Protein AF-A0A967M6A5-F1 (afdb_monomer)

Radius of gyration: 14.56 Å; Cα contacts (8 Å, |Δi|>4): 51; chains: 1; bounding box: 30×28×42 Å

pLDDT: mean 86.58, std 9.71, range [47.72, 96.88]

Mean predicted aligned error: 5.15 Å

Secondary structure (DSSP, 8-state):
---STT--PPPPPPP-EEETTEEE---THHHHHHH-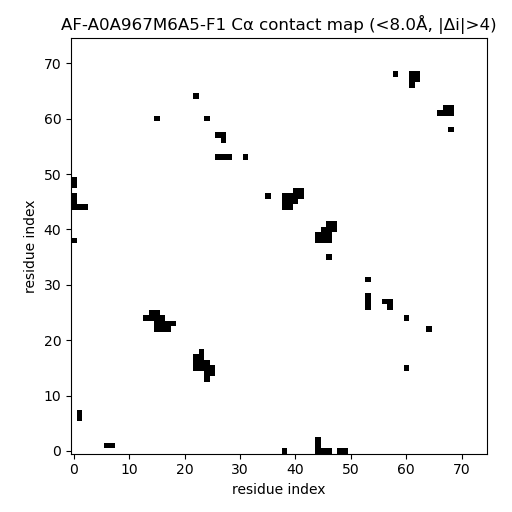TT--SSSTT-GGGGTTHHHHHHHHHHHHTT------S--

Structure (mmCIF, N/CA/C/O backbone):
data_AF-A0A967M6A5-F1
#
_entry.id   AF-A0A967M6A5-F1
#
loop_
_atom_site.group_PDB
_atom_site.id
_atom_site.type_symbol
_atom_site.label_atom_id
_atom_site.label_alt_id
_atom_site.label_comp_id
_atom_site.label_asym_id
_atom_site.label_entity_id
_atom_site.label_seq_id
_atom_site.pdbx_PDB_ins_code
_atom_site.Cartn_x
_atom_site.Cart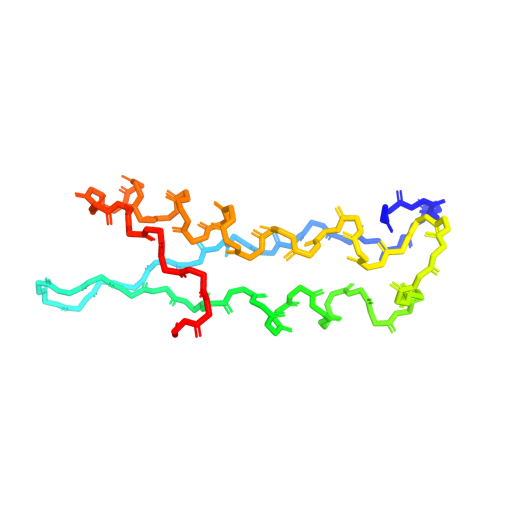n_y
_atom_site.Cartn_z
_atom_site.occupancy
_atom_site.B_iso_or_equiv
_atom_site.auth_seq_id
_atom_site.auth_comp_id
_atom_site.auth_asym_id
_atom_site.auth_atom_id
_atom_site.pdbx_PDB_model_num
ATOM 1 N N . ILE A 1 1 ? 3.692 -1.934 -15.158 1.00 83.62 1 ILE A N 1
ATOM 2 C CA . ILE A 1 1 ? 4.741 -1.858 -14.109 1.00 83.62 1 ILE A CA 1
ATOM 3 C C . ILE A 1 1 ? 5.576 -3.132 -14.017 1.00 83.62 1 ILE A C 1
ATOM 5 O O . ILE A 1 1 ? 6.781 -3.019 -13.840 1.00 83.62 1 ILE A O 1
ATOM 9 N N . ASP A 1 2 ? 4.980 -4.313 -14.196 1.00 82.31 2 ASP A N 1
ATOM 10 C CA . ASP A 1 2 ? 5.696 -5.590 -14.262 1.00 82.31 2 ASP A CA 1
ATOM 11 C C . ASP A 1 2 ? 5.735 -6.088 -15.716 1.00 82.31 2 ASP A C 1
ATOM 13 O O . ASP A 1 2 ? 4.766 -6.643 -16.219 1.00 82.31 2 ASP A O 1
ATOM 17 N N . PHE A 1 3 ? 6.797 -5.726 -16.437 1.00 85.69 3 PHE A N 1
ATOM 18 C CA . PHE A 1 3 ? 6.931 -5.926 -17.891 1.00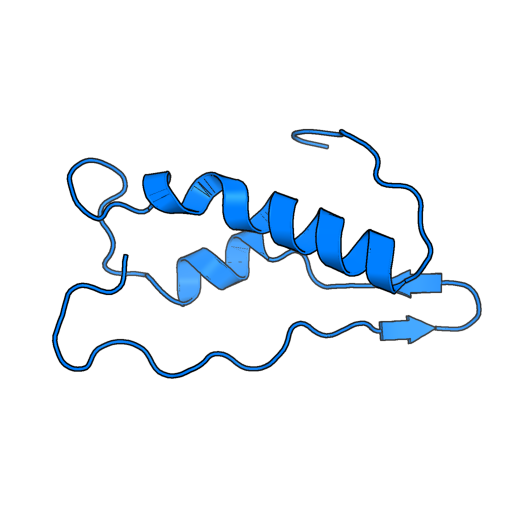 85.69 3 PHE A CA 1
ATOM 19 C C . PHE A 1 3 ? 8.200 -6.703 -18.277 1.00 85.69 3 PHE A C 1
ATOM 21 O O . PHE A 1 3 ? 8.533 -6.791 -19.455 1.00 85.69 3 PHE A O 1
ATOM 28 N N . 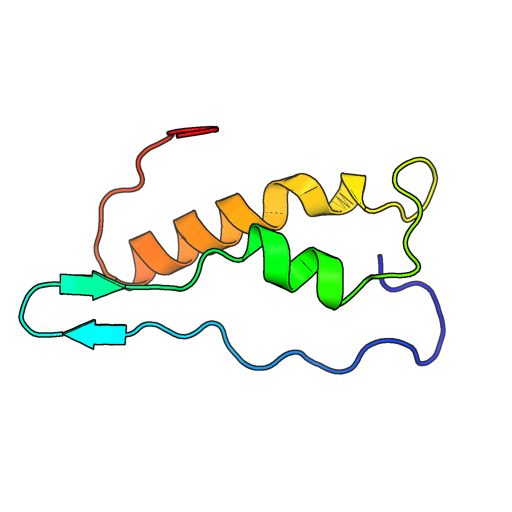LYS A 1 4 ? 8.944 -7.216 -17.290 1.00 84.75 4 LYS A N 1
ATOM 29 C CA . LYS A 1 4 ? 10.179 -7.994 -17.478 1.00 84.75 4 LYS A CA 1
ATOM 30 C C . LYS A 1 4 ? 9.921 -9.433 -17.016 1.00 84.75 4 LYS A C 1
ATOM 32 O O . LYS A 1 4 ? 9.184 -9.616 -16.057 1.00 84.75 4 LYS A O 1
ATOM 37 N N . ASP A 1 5 ? 10.569 -10.419 -17.635 1.00 84.25 5 ASP A N 1
ATOM 38 C CA . ASP A 1 5 ? 10.218 -11.844 -17.475 1.00 84.25 5 ASP A CA 1
ATOM 39 C C . ASP A 1 5 ? 10.210 -12.377 -16.026 1.00 84.25 5 ASP A C 1
ATOM 41 O O . ASP A 1 5 ? 9.342 -13.175 -15.692 1.00 84.25 5 ASP A O 1
ATOM 45 N N . TYR A 1 6 ? 11.130 -11.947 -15.148 1.00 77.75 6 TYR A N 1
ATOM 46 C CA . TYR A 1 6 ? 11.228 -12.465 -13.768 1.00 77.75 6 TYR A CA 1
ATOM 47 C C . TYR A 1 6 ? 11.734 -11.412 -12.777 1.00 77.75 6 TYR A C 1
ATOM 49 O O . TYR A 1 6 ? 12.858 -11.494 -12.281 1.00 77.75 6 TYR A O 1
ATOM 57 N N . LYS A 1 7 ? 10.930 -10.380 -12.512 1.00 77.25 7 LYS A N 1
ATOM 58 C CA . LYS A 1 7 ? 11.364 -9.253 -11.670 1.00 77.25 7 LYS A CA 1
ATOM 59 C C . LYS A 1 7 ? 10.668 -9.180 -10.314 1.00 77.25 7 LYS A C 1
ATOM 61 O O . LYS A 1 7 ? 11.306 -8.818 -9.327 1.00 77.25 7 LYS A O 1
ATOM 66 N N . SER A 1 8 ? 9.380 -9.490 -10.259 1.00 77.31 8 SER A N 1
ATOM 67 C CA . SER A 1 8 ? 8.573 -9.279 -9.062 1.00 77.31 8 SER A CA 1
ATOM 68 C C . SER A 1 8 ? 8.088 -10.602 -8.483 1.00 77.31 8 SER A C 1
ATOM 70 O O . SER A 1 8 ? 7.583 -11.469 -9.189 1.00 77.31 8 SER A O 1
ATOM 72 N N . THR A 1 9 ? 8.242 -10.758 -7.171 1.00 77.31 9 THR A N 1
ATOM 73 C CA . THR A 1 9 ? 7.563 -11.800 -6.400 1.00 77.31 9 THR A CA 1
ATOM 74 C C . THR A 1 9 ? 6.262 -11.236 -5.835 1.00 77.31 9 THR A C 1
ATOM 76 O O . THR A 1 9 ? 6.119 -10.023 -5.660 1.00 77.31 9 THR A O 1
ATOM 79 N N . ALA A 1 10 ? 5.291 -12.107 -5.551 1.00 74.75 10 ALA A N 1
ATOM 80 C CA . ALA A 1 10 ? 4.075 -11.683 -4.869 1.00 74.75 10 ALA A CA 1
ATOM 81 C C . ALA A 1 10 ? 4.436 -11.069 -3.506 1.00 74.75 10 ALA A C 1
ATOM 83 O O . ALA A 1 10 ? 5.121 -11.692 -2.692 1.00 74.75 10 ALA A O 1
ATOM 84 N N . HIS A 1 11 ? 3.993 -9.832 -3.277 1.00 73.44 11 HIS A N 1
ATOM 85 C CA . HIS A 1 11 ? 4.246 -9.118 -2.028 1.00 73.44 11 HIS A CA 1
ATOM 86 C C . HIS A 1 11 ? 3.392 -9.692 -0.890 1.00 73.44 11 HIS A C 1
ATOM 88 O O . HIS A 1 11 ? 2.262 -10.130 -1.116 1.00 73.44 11 HIS A O 1
ATOM 94 N N . LEU A 1 12 ? 3.924 -9.658 0.337 1.00 68.75 12 LEU A N 1
ATOM 95 C CA . LEU A 1 12 ? 3.190 -10.026 1.554 1.00 68.75 12 LEU A CA 1
ATOM 96 C C . LEU A 1 12 ? 1.885 -9.209 1.693 1.00 68.75 12 LEU A C 1
ATOM 98 O O . LEU A 1 12 ? 1.815 -8.071 1.217 1.00 68.75 12 LEU A O 1
ATOM 102 N N . PRO A 1 13 ? 0.844 -9.767 2.339 1.00 84.12 13 PRO A N 1
ATOM 103 C CA . PRO A 1 13 ? -0.460 -9.122 2.450 1.00 84.12 13 PRO A CA 1
ATOM 104 C C . PRO A 1 13 ? -0.383 -7.780 3.190 1.00 84.12 13 PRO A C 1
ATOM 106 O O . PRO A 1 13 ? 0.467 -7.569 4.052 1.00 84.12 13 PRO A O 1
ATOM 109 N N . TYR A 1 14 ? -1.310 -6.873 2.876 1.00 89.88 14 TYR A N 1
ATOM 110 C CA . TYR A 1 14 ? -1.488 -5.649 3.653 1.00 89.88 14 TYR A CA 1
ATOM 111 C C . TYR A 1 14 ? -2.002 -5.983 5.053 1.00 89.88 14 TYR A C 1
ATOM 113 O O . TYR A 1 14 ? -3.042 -6.626 5.198 1.00 89.88 14 TYR A O 1
ATOM 121 N N . GLU A 1 15 ? -1.285 -5.528 6.076 1.00 90.88 15 GLU A N 1
ATOM 122 C CA . GLU A 1 15 ? -1.643 -5.804 7.461 1.00 90.88 15 GLU A CA 1
ATOM 123 C C . GLU A 1 15 ? -2.622 -4.773 8.036 1.00 90.88 15 GLU A C 1
ATOM 125 O O . GLU A 1 15 ? -2.519 -3.566 7.790 1.00 90.88 15 GLU A O 1
ATOM 130 N N . ILE A 1 16 ? -3.538 -5.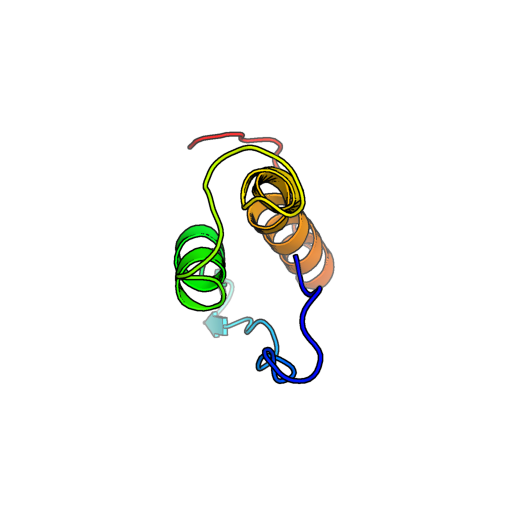266 8.870 1.00 93.19 16 ILE A N 1
ATOM 131 C CA . ILE A 1 16 ? -4.394 -4.463 9.740 1.00 93.19 16 ILE A CA 1
ATOM 132 C C . ILE A 1 16 ? -4.036 -4.807 11.187 1.00 93.19 16 ILE A C 1
ATOM 134 O O . ILE A 1 16 ? -4.060 -5.973 11.578 1.00 93.19 16 ILE A O 1
ATOM 138 N N . LEU A 1 17 ? -3.729 -3.788 11.987 1.00 94.69 17 LEU A N 1
ATOM 139 C CA . LEU A 1 17 ? -3.493 -3.910 13.422 1.00 94.69 17 LEU A CA 1
ATOM 140 C C . LEU A 1 17 ? -4.716 -3.400 14.185 1.00 94.69 17 LEU A C 1
ATOM 142 O O . LEU A 1 17 ? -5.123 -2.251 14.019 1.00 94.69 17 LEU A O 1
ATOM 146 N N . VAL A 1 18 ? -5.260 -4.229 15.071 1.00 95.69 18 VAL A N 1
ATOM 147 C CA . VAL A 1 18 ? -6.338 -3.844 15.988 1.00 95.69 18 VAL A CA 1
ATOM 148 C C . VAL A 1 18 ? -5.759 -3.690 17.389 1.00 95.69 18 VAL A C 1
ATOM 150 O O . VAL A 1 18 ? -5.129 -4.608 17.907 1.00 95.69 18 VAL A O 1
ATOM 153 N N . SER A 1 19 ? -5.970 -2.530 18.007 1.00 96.88 19 SER A N 1
ATOM 154 C CA . SER A 1 19 ? -5.553 -2.257 19.383 1.00 96.88 19 SER A CA 1
ATOM 155 C C . SER A 1 19 ? -6.685 -1.564 20.131 1.00 96.88 19 SER A C 1
ATOM 157 O O . SER A 1 19 ? -6.976 -0.386 19.907 1.00 96.88 19 SER A O 1
ATOM 159 N N . GLY A 1 20 ? -7.335 -2.308 21.028 1.00 95.56 20 GLY A N 1
ATOM 160 C CA . GLY A 1 20 ? -8.552 -1.859 21.700 1.00 95.56 20 GLY A CA 1
ATOM 161 C C . GLY A 1 20 ? -9.661 -1.578 20.686 1.00 95.56 20 GLY A C 1
ATOM 162 O O . GLY A 1 20 ? -10.011 -2.441 19.890 1.00 95.56 20 GLY A O 1
ATOM 163 N N . ASN A 1 21 ? -10.189 -0.354 20.699 1.00 94.75 21 ASN A N 1
ATOM 164 C CA . ASN A 1 21 ? -11.225 0.109 19.773 1.00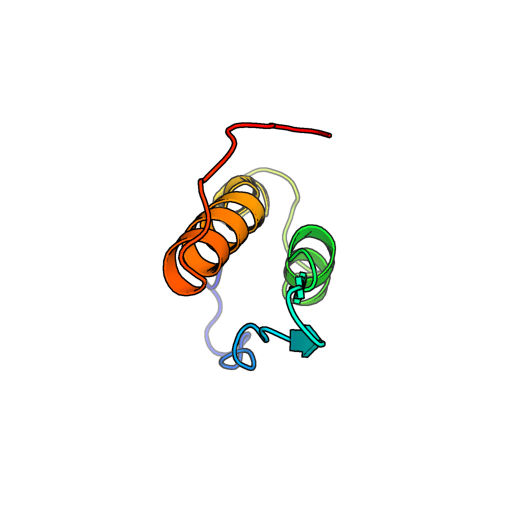 94.75 21 ASN A CA 1
ATOM 165 C C . ASN A 1 21 ? -10.664 0.852 18.545 1.00 94.75 21 ASN A C 1
ATOM 167 O O . ASN A 1 21 ? -11.401 1.582 17.883 1.00 94.75 21 ASN A O 1
ATOM 171 N N . LYS A 1 22 ? -9.362 0.724 18.268 1.00 95.06 22 LYS A N 1
ATOM 172 C CA . LYS A 1 22 ? -8.692 1.404 17.155 1.00 95.06 22 LYS A CA 1
ATOM 173 C C . LYS A 1 22 ? -8.157 0.399 16.145 1.00 95.06 22 LYS A C 1
ATOM 175 O O . LYS A 1 22 ? -7.598 -0.632 16.518 1.00 95.06 22 LYS A O 1
ATOM 180 N N . VAL A 1 23 ? -8.295 0.751 14.870 1.00 95.19 23 VAL A N 1
ATOM 181 C CA . VAL A 1 23 ? -7.787 -0.013 13.730 1.00 95.19 23 VAL A CA 1
ATOM 182 C C . VAL A 1 23 ? -6.725 0.814 13.014 1.00 95.19 23 VAL A C 1
ATOM 184 O O . VAL A 1 23 ? -6.946 1.982 12.699 1.00 95.19 23 VAL A O 1
ATOM 187 N N . TYR A 1 24 ? -5.575 0.203 12.760 1.00 93.38 24 TYR A N 1
ATOM 188 C CA . TYR A 1 24 ? -4.415 0.821 12.135 1.00 93.38 24 TYR A CA 1
ATOM 189 C C . TYR A 1 24 ? -3.995 0.024 10.905 1.00 93.38 24 TYR A C 1
ATOM 191 O O . TYR A 1 24 ? -4.095 -1.200 10.879 1.00 93.38 24 TYR A O 1
ATOM 199 N N . HIS A 1 25 ? -3.457 0.715 9.909 1.00 91.69 25 HIS A N 1
ATOM 200 C CA . HIS A 1 25 ? -2.718 0.100 8.815 1.00 91.69 25 HIS A CA 1
ATOM 201 C C . HIS A 1 25 ? -1.550 1.014 8.446 1.00 91.69 25 HIS A C 1
ATOM 203 O O . HIS A 1 25 ? -1.635 2.235 8.601 1.00 91.69 25 HIS A O 1
ATOM 209 N N . LEU A 1 26 ? -0.452 0.432 7.967 1.00 90.12 26 LEU A N 1
ATOM 210 C CA . LEU A 1 26 ? 0.671 1.223 7.483 1.00 90.12 26 LEU A CA 1
ATOM 211 C C . LEU A 1 26 ? 0.365 1.725 6.073 1.00 90.12 26 LEU A C 1
ATOM 213 O O . LEU A 1 26 ? 0.096 0.935 5.164 1.00 90.12 26 LEU A O 1
ATOM 217 N N . TYR A 1 27 ? 0.440 3.038 5.886 1.00 89.31 27 TYR A N 1
ATOM 218 C CA . TYR A 1 27 ? 0.148 3.654 4.602 1.00 89.31 27 TYR A CA 1
ATOM 219 C C . TYR A 1 27 ? 1.139 3.195 3.517 1.00 89.31 27 TYR A C 1
ATOM 221 O O . TYR A 1 27 ? 2.356 3.179 3.712 1.00 89.31 27 TYR A O 1
ATOM 229 N N . ALA A 1 28 ? 0.615 2.800 2.355 1.00 89.31 28 ALA A N 1
ATOM 230 C CA . ALA A 1 28 ? 1.379 2.071 1.341 1.00 89.31 28 ALA A CA 1
ATOM 231 C C . ALA A 1 28 ? 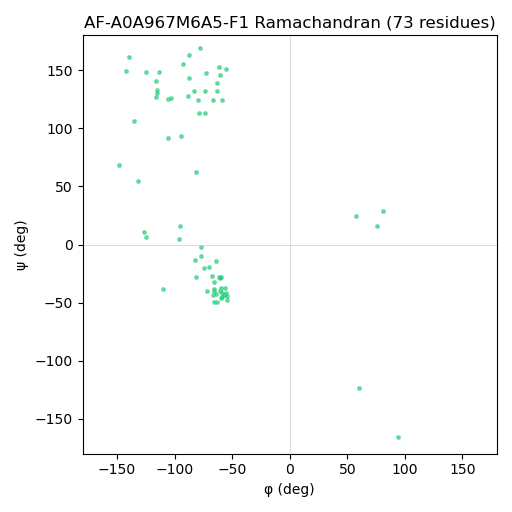2.334 2.942 0.505 1.00 89.31 28 ALA A C 1
ATOM 233 O O . ALA A 1 28 ? 3.167 2.405 -0.223 1.00 89.31 28 ALA A O 1
ATOM 234 N N . ARG A 1 29 ? 2.247 4.274 0.613 1.00 84.38 29 ARG A N 1
ATOM 235 C CA . ARG A 1 29 ? 2.942 5.223 -0.271 1.00 84.38 29 ARG A CA 1
ATOM 236 C C . ARG A 1 29 ? 4.454 5.000 -0.354 1.00 84.38 29 ARG A C 1
ATOM 238 O O . ARG A 1 29 ? 5.005 4.985 -1.449 1.00 84.38 29 ARG A O 1
ATOM 245 N N . PHE A 1 30 ? 5.113 4.763 0.778 1.00 81.31 30 PHE A N 1
ATOM 246 C CA . PHE A 1 30 ? 6.550 4.469 0.800 1.00 81.31 30 PHE A CA 1
ATOM 247 C C . PHE A 1 30 ? 6.866 3.002 0.482 1.00 81.31 30 PHE A C 1
ATOM 249 O O . PHE A 1 30 ? 7.916 2.710 -0.081 1.00 81.31 30 PHE A O 1
ATOM 256 N N . ARG A 1 31 ? 5.947 2.077 0.785 1.00 86.25 31 ARG A N 1
ATOM 257 C CA . ARG A 1 31 ? 6.134 0.636 0.544 1.00 86.25 31 ARG A CA 1
ATOM 258 C C . ARG A 1 31 ? 6.183 0.318 -0.951 1.00 86.25 31 ARG A C 1
ATOM 260 O O . ARG A 1 31 ? 7.049 -0.427 -1.389 1.00 86.25 31 ARG A O 1
ATOM 267 N N . ILE A 1 32 ? 5.286 0.916 -1.737 1.00 87.06 32 ILE A N 1
ATOM 268 C CA . ILE A 1 32 ? 5.204 0.661 -3.182 1.00 87.06 32 ILE A CA 1
ATOM 269 C C . ILE A 1 32 ? 6.463 1.156 -3.903 1.00 87.06 32 ILE A C 1
ATOM 271 O O . ILE A 1 32 ? 6.976 0.457 -4.770 1.00 87.06 32 ILE A O 1
ATOM 275 N N . ALA A 1 33 ? 7.002 2.315 -3.516 1.00 83.94 33 ALA A N 1
ATOM 276 C CA . ALA A 1 33 ? 8.235 2.839 -4.104 1.00 83.94 33 ALA A CA 1
ATOM 277 C C . ALA A 1 33 ? 9.434 1.893 -3.899 1.00 83.94 33 ALA A C 1
ATOM 279 O O . ALA A 1 33 ? 10.209 1.679 -4.827 1.00 83.94 33 ALA A O 1
ATOM 280 N N . ILE A 1 34 ? 9.547 1.273 -2.717 1.00 86.00 34 ILE A N 1
ATOM 281 C CA . ILE A 1 34 ? 10.620 0.314 -2.402 1.00 86.00 34 ILE A CA 1
ATOM 282 C C . ILE A 1 34 ? 10.513 -0.961 -3.251 1.00 86.00 34 ILE A C 1
ATOM 284 O O . ILE A 1 34 ? 11.536 -1.543 -3.601 1.00 86.00 34 ILE A O 1
ATOM 288 N N . ASN A 1 35 ? 9.299 -1.382 -3.614 1.00 85.19 35 ASN A N 1
ATOM 289 C CA . ASN A 1 35 ? 9.080 -2.585 -4.423 1.00 85.19 35 ASN A CA 1
ATOM 290 C C . ASN A 1 35 ? 9.432 -2.392 -5.908 1.00 85.19 35 ASN A C 1
ATOM 292 O O . ASN A 1 35 ? 9.654 -3.370 -6.620 1.00 85.19 35 ASN A O 1
ATOM 296 N N . PHE A 1 36 ? 9.488 -1.144 -6.382 1.00 85.94 36 PHE A N 1
ATOM 297 C CA . PHE A 1 36 ? 9.732 -0.813 -7.785 1.00 85.94 36 PHE A CA 1
ATOM 298 C C . PHE A 1 36 ? 10.816 0.269 -7.954 1.00 85.94 36 PHE A C 1
ATOM 300 O O . PHE A 1 36 ? 10.564 1.291 -8.598 1.00 85.94 36 PHE A O 1
ATOM 307 N N . PRO A 1 37 ? 12.026 0.071 -7.396 1.00 86.69 37 PRO A N 1
ATOM 308 C CA . PRO A 1 37 ? 13.038 1.124 -7.303 1.00 86.69 37 PRO A CA 1
ATOM 309 C C . PRO A 1 37 ? 13.655 1.501 -8.659 1.00 86.69 37 PRO A C 1
ATOM 311 O O . PRO A 1 37 ? 14.239 2.568 -8.799 1.00 86.69 37 PRO A O 1
ATOM 314 N N . ASP A 1 38 ? 13.538 0.630 -9.661 1.00 86.56 38 ASP A N 1
ATOM 315 C CA . ASP A 1 38 ? 14.050 0.804 -11.023 1.00 86.56 38 ASP A CA 1
ATOM 316 C C . ASP A 1 38 ? 12.995 1.343 -12.006 1.00 86.56 38 ASP A C 1
ATOM 318 O O . ASP A 1 38 ? 13.264 1.416 -13.207 1.00 86.56 38 ASP A O 1
ATOM 322 N N . LEU A 1 39 ? 11.783 1.682 -11.545 1.00 88.62 39 LEU A N 1
ATOM 323 C CA . LEU A 1 39 ? 10.800 2.329 -12.409 1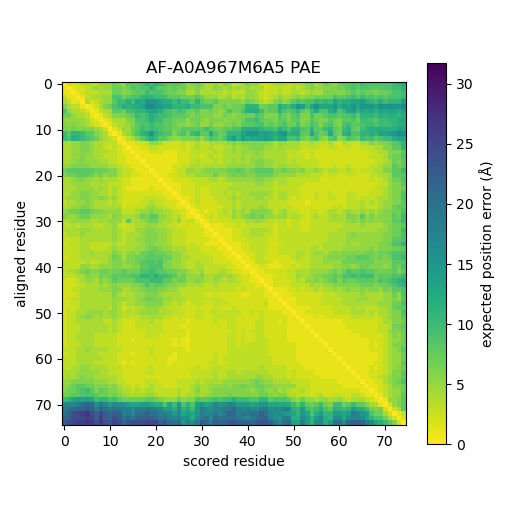.00 88.62 39 LEU A CA 1
ATOM 324 C C . LEU A 1 39 ? 11.182 3.786 -12.667 1.00 88.62 39 LEU A C 1
ATOM 326 O O . LEU A 1 39 ? 11.432 4.558 -11.744 1.00 88.62 39 LEU A O 1
ATOM 330 N N . SER A 1 40 ? 11.140 4.181 -13.940 1.00 90.19 40 SER A N 1
ATOM 331 C CA . SER A 1 40 ? 11.152 5.597 -14.306 1.00 90.19 40 SER A CA 1
ATOM 332 C C . SER A 1 40 ? 9.937 6.304 -13.704 1.00 90.19 40 SER A C 1
ATOM 334 O O . SER A 1 40 ? 8.841 5.738 -13.644 1.00 90.19 40 SER A O 1
ATOM 336 N N . MET A 1 41 ? 10.109 7.568 -13.315 1.00 88.88 41 MET A N 1
ATOM 337 C CA . MET A 1 41 ? 8.997 8.406 -12.860 1.00 88.88 41 MET A CA 1
ATOM 338 C C . MET A 1 41 ? 8.020 8.735 -13.992 1.00 88.88 41 MET A C 1
ATOM 340 O O . MET A 1 41 ? 6.846 8.941 -13.725 1.00 88.88 41 MET A O 1
ATOM 344 N N . MET A 1 42 ? 8.464 8.765 -15.250 1.00 90.62 42 MET A N 1
ATOM 345 C CA . MET A 1 42 ? 7.625 9.118 -16.404 1.00 90.62 42 MET A CA 1
ATOM 346 C C . MET A 1 42 ? 7.903 8.223 -17.615 1.00 90.62 42 MET A C 1
ATOM 348 O O . MET A 1 42 ? 8.957 7.588 -17.700 1.00 90.62 42 MET A O 1
ATOM 352 N N . GLY A 1 43 ? 6.954 8.199 -18.553 1.00 90.06 43 GLY A N 1
ATOM 353 C CA . GLY A 1 43 ? 7.017 7.408 -19.783 1.00 90.06 43 GLY A CA 1
ATOM 354 C C . GLY A 1 43 ? 6.335 6.046 -19.667 1.00 90.06 43 GLY A C 1
ATOM 355 O O . GLY A 1 43 ? 5.570 5.785 -18.730 1.00 90.06 43 GLY A O 1
ATOM 356 N N . ASP A 1 44 ? 6.614 5.181 -20.637 1.00 90.25 44 ASP A N 1
ATOM 357 C CA . ASP A 1 44 ? 6.013 3.853 -20.707 1.00 90.25 44 ASP A CA 1
ATOM 358 C C . ASP A 1 44 ? 6.414 3.002 -19.504 1.00 90.25 44 ASP A C 1
ATOM 360 O O . ASP A 1 44 ? 7.560 3.008 -19.052 1.00 90.25 44 ASP A O 1
ATOM 364 N N . ASN A 1 45 ? 5.448 2.247 -18.979 1.00 89.50 45 ASN A N 1
ATOM 365 C CA . ASN A 1 45 ? 5.628 1.389 -17.808 1.00 89.50 45 ASN A CA 1
ATOM 366 C C . ASN A 1 45 ? 6.117 2.113 -16.532 1.00 89.50 45 ASN A C 1
ATOM 368 O O . ASN A 1 45 ? 6.692 1.459 -15.666 1.00 89.50 45 ASN A O 1
ATOM 372 N N . SER A 1 46 ? 5.873 3.420 -16.392 1.00 91.06 46 SER A N 1
ATOM 373 C CA . SER A 1 46 ? 6.387 4.259 -15.296 1.00 91.06 46 SER A CA 1
ATOM 374 C C . SER A 1 46 ? 5.656 4.118 -13.954 1.00 91.06 46 SER A C 1
ATOM 376 O O . SER A 1 46 ? 4.572 3.538 -13.852 1.00 91.06 46 SER A O 1
ATOM 378 N N . PHE A 1 47 ? 6.253 4.702 -12.908 1.00 88.25 47 PHE A N 1
ATOM 379 C CA . PHE A 1 47 ? 5.683 4.786 -11.561 1.00 88.25 47 PHE A CA 1
ATOM 380 C C . PHE A 1 47 ? 4.347 5.547 -11.524 1.00 88.25 47 PHE A C 1
ATOM 382 O O . PHE A 1 47 ? 3.477 5.235 -10.712 1.00 88.25 47 PHE A O 1
ATOM 389 N N . MET A 1 48 ? 4.132 6.499 -12.440 1.00 88.25 48 MET A N 1
ATOM 390 C CA . MET A 1 48 ? 2.867 7.240 -12.532 1.00 88.25 48 MET A CA 1
ATOM 391 C C . MET A 1 48 ? 1.663 6.333 -12.799 1.00 88.25 48 MET A C 1
ATOM 393 O O . MET A 1 48 ? 0.576 6.628 -12.312 1.00 88.25 48 MET A O 1
ATOM 397 N N . ASN A 1 49 ? 1.855 5.182 -13.453 1.00 91.00 49 ASN A N 1
ATOM 398 C CA . ASN A 1 49 ? 0.780 4.210 -13.684 1.00 91.00 49 ASN A CA 1
ATOM 399 C C . ASN A 1 49 ? 0.222 3.596 -12.388 1.00 91.00 49 ASN A C 1
ATOM 401 O O . ASN A 1 49 ? -0.814 2.940 -12.426 1.00 91.00 49 ASN A O 1
ATOM 405 N N . ILE A 1 50 ? 0.914 3.757 -11.255 1.00 89.00 50 ILE A N 1
ATOM 406 C CA . ILE A 1 50 ? 0.522 3.197 -9.956 1.00 89.00 50 ILE A CA 1
ATOM 407 C C . ILE A 1 50 ? 0.454 4.245 -8.843 1.00 89.00 50 ILE A C 1
ATOM 409 O O . ILE A 1 50 ? 0.296 3.872 -7.680 1.00 89.00 50 ILE A O 1
ATOM 413 N N . VAL A 1 51 ? 0.520 5.539 -9.169 1.00 88.12 51 VAL A N 1
ATOM 414 C CA . VAL A 1 51 ? 0.515 6.623 -8.170 1.00 88.12 51 VAL A CA 1
ATOM 415 C C . VAL A 1 51 ? -0.765 6.657 -7.326 1.00 88.12 51 VAL A C 1
ATOM 417 O O . VAL A 1 51 ? -0.717 7.045 -6.163 1.00 88.12 51 VAL A O 1
ATOM 420 N N . GLU A 1 52 ? -1.889 6.189 -7.875 1.00 90.06 52 GLU A N 1
ATOM 421 C CA . GLU A 1 52 ? -3.187 6.102 -7.187 1.00 90.06 52 GLU A CA 1
ATOM 422 C C . GLU A 1 52 ? -3.324 4.853 -6.299 1.00 90.06 52 GLU A C 1
ATOM 424 O O . GLU A 1 52 ? -4.220 4.768 -5.456 1.00 90.06 52 GLU A O 1
ATOM 429 N N . SER A 1 53 ? -2.418 3.879 -6.446 1.00 90.88 53 SER A N 1
ATOM 430 C CA . SER A 1 53 ? -2.487 2.606 -5.718 1.00 90.88 53 SER A CA 1
ATOM 431 C C . SER A 1 53 ? -2.519 2.783 -4.192 1.00 90.88 53 SER A C 1
ATOM 433 O O . SER A 1 53 ? -3.347 2.124 -3.560 1.00 90.88 53 SER A O 1
ATOM 435 N N . PRO A 1 54 ? -1.700 3.660 -3.563 1.00 90.06 54 PRO A N 1
ATOM 436 C CA . PRO A 1 54 ? -1.748 3.882 -2.118 1.00 90.06 54 PRO A CA 1
ATOM 437 C C . PRO A 1 54 ? -3.133 4.281 -1.596 1.00 90.06 54 PRO A C 1
ATOM 439 O O . PRO A 1 54 ? -3.568 3.757 -0.569 1.00 90.06 54 PRO A O 1
ATOM 442 N N . GLU A 1 55 ? -3.839 5.162 -2.309 1.00 91.38 55 GLU A N 1
ATOM 443 C CA . GLU A 1 55 ? -5.190 5.588 -1.927 1.00 91.38 55 GLU A CA 1
ATOM 444 C C . GLU A 1 55 ? -6.218 4.481 -2.156 1.00 91.38 55 GLU A C 1
ATOM 446 O O . GLU A 1 55 ? -7.070 4.244 -1.299 1.00 91.38 55 GLU A O 1
ATOM 451 N N . ALA A 1 56 ? -6.109 3.737 -3.260 1.00 92.25 56 ALA A N 1
ATOM 452 C CA . ALA A 1 56 ? -6.968 2.582 -3.513 1.00 92.25 56 ALA A CA 1
ATOM 453 C C . ALA A 1 56 ? -6.839 1.519 -2.403 1.00 92.25 56 ALA A C 1
ATOM 455 O O . ALA A 1 56 ? -7.847 0.988 -1.931 1.00 92.25 56 ALA A O 1
ATOM 456 N N . ILE A 1 57 ? -5.616 1.259 -1.931 1.00 92.50 57 ILE A N 1
ATOM 457 C CA . ILE A 1 57 ? -5.341 0.332 -0.824 1.00 92.50 57 ILE A CA 1
ATOM 458 C C . ILE A 1 57 ? -5.927 0.859 0.485 1.00 92.50 57 ILE A C 1
ATOM 460 O O . ILE A 1 57 ? -6.650 0.129 1.160 1.00 92.50 57 ILE A O 1
ATOM 464 N N . LYS A 1 58 ? -5.672 2.127 0.831 1.00 91.94 58 LYS A N 1
ATOM 465 C CA . LYS A 1 58 ? -6.250 2.775 2.019 1.00 91.94 58 LYS A CA 1
ATOM 466 C C . LYS A 1 58 ? -7.776 2.669 2.004 1.00 91.94 58 LYS A C 1
ATOM 468 O O . LYS A 1 58 ? -8.371 2.227 2.982 1.00 91.94 58 LYS A O 1
ATOM 473 N N . LYS A 1 59 ? -8.415 2.992 0.876 1.00 93.44 59 LYS A N 1
ATOM 474 C CA . LYS A 1 59 ? -9.868 2.879 0.682 1.00 93.44 59 LYS A CA 1
ATOM 475 C C . LYS A 1 59 ? -10.367 1.449 0.888 1.00 93.44 59 LYS A C 1
ATOM 477 O O . LYS A 1 59 ? -11.377 1.254 1.563 1.00 93.44 59 LYS A O 1
ATOM 482 N N . ALA A 1 60 ? -9.675 0.461 0.325 1.00 94.12 60 ALA A N 1
ATOM 483 C CA . ALA A 1 60 ? -10.031 -0.945 0.479 1.00 94.12 60 ALA A CA 1
ATOM 484 C C . ALA A 1 60 ? -9.924 -1.402 1.942 1.00 94.12 60 ALA A C 1
ATOM 486 O O . ALA A 1 60 ? -10.884 -1.956 2.474 1.00 94.12 60 ALA A O 1
ATOM 487 N N . LEU A 1 61 ? -8.806 -1.111 2.615 1.00 94.31 61 LEU A N 1
ATOM 488 C CA . LEU A 1 61 ? -8.580 -1.508 4.008 1.00 94.31 61 LEU A CA 1
ATOM 489 C C . LEU A 1 61 ? -9.547 -0.812 4.971 1.00 94.31 61 LEU A C 1
ATOM 491 O O . LEU A 1 61 ? -10.068 -1.458 5.877 1.00 94.31 61 LEU A O 1
ATOM 495 N N . THR A 1 62 ? -9.862 0.465 4.741 1.00 94.19 62 THR A N 1
ATOM 496 C CA . THR A 1 62 ? -10.880 1.192 5.513 1.00 94.19 62 THR A CA 1
ATOM 497 C C . THR A 1 62 ? -12.248 0.522 5.404 1.00 94.19 62 THR A C 1
ATOM 499 O O . THR A 1 62 ? -12.894 0.295 6.425 1.00 94.19 62 THR A O 1
ATOM 502 N N . LYS A 1 63 ? -12.673 0.137 4.192 1.00 95.44 63 LYS A N 1
ATOM 503 C CA . LYS A 1 63 ? -13.943 -0.580 3.993 1.00 95.44 63 LYS A CA 1
ATOM 504 C C . LYS A 1 63 ? -13.942 -1.954 4.661 1.00 95.44 63 LYS A C 1
ATOM 506 O O . LYS A 1 63 ? -14.928 -2.309 5.296 1.00 95.44 63 LYS A O 1
ATOM 511 N N . VAL A 1 64 ? -12.846 -2.708 4.542 1.00 94.56 64 VAL A N 1
ATOM 512 C CA . VAL A 1 64 ? -12.687 -4.019 5.199 1.00 94.56 64 VAL A CA 1
ATOM 513 C C . VAL A 1 64 ? -12.793 -3.892 6.721 1.00 94.56 64 VAL A C 1
ATOM 515 O O . VAL A 1 64 ? -13.407 -4.737 7.362 1.00 94.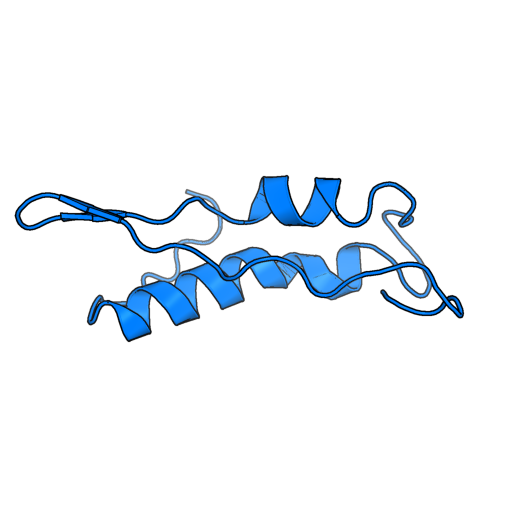56 64 VAL A O 1
ATOM 518 N N . ALA A 1 65 ? -12.257 -2.815 7.297 1.00 94.94 65 ALA A N 1
ATOM 519 C CA . ALA A 1 65 ? -12.354 -2.528 8.725 1.00 94.94 65 ALA A CA 1
ATOM 520 C C . ALA A 1 65 ? -13.725 -1.974 9.173 1.00 94.94 65 ALA A C 1
ATOM 522 O O . ALA A 1 65 ? -13.904 -1.710 10.361 1.00 94.94 65 ALA A O 1
ATOM 523 N N . GLY A 1 66 ? -14.679 -1.768 8.255 1.00 94.62 66 GLY A N 1
ATOM 524 C CA . GLY A 1 66 ? -15.994 -1.185 8.553 1.00 94.62 66 GLY A CA 1
ATOM 525 C C . GLY A 1 66 ? -15.984 0.334 8.769 1.00 94.62 66 GLY A C 1
ATOM 526 O O . GLY A 1 66 ? -16.934 0.875 9.329 1.00 94.62 66 GLY A O 1
ATOM 527 N N . GLY A 1 67 ? -14.918 1.025 8.358 1.00 93.00 67 GLY A N 1
ATOM 528 C CA . GLY A 1 67 ? -14.789 2.476 8.470 1.00 93.00 67 GLY A CA 1
ATOM 529 C C . GLY A 1 67 ? -15.367 3.240 7.276 1.00 93.00 67 GLY A C 1
ATOM 530 O O . GLY A 1 67 ? -15.549 2.706 6.180 1.00 93.00 67 GLY A O 1
ATOM 531 N N . GLU A 1 68 ? -15.596 4.536 7.476 1.00 93.75 68 GLU A N 1
ATOM 532 C CA . GLU A 1 68 ? -15.990 5.457 6.411 1.00 93.75 68 GLU A CA 1
ATOM 533 C C . GLU A 1 68 ? -14.765 5.955 5.638 1.00 93.75 68 GLU A C 1
ATOM 535 O O . GLU A 1 68 ? -13.762 6.386 6.213 1.00 93.75 68 GLU A O 1
ATOM 540 N N . VAL A 1 69 ? -14.847 5.909 4.310 1.00 91.38 69 VAL A N 1
ATOM 541 C CA . VAL A 1 69 ? -13.788 6.413 3.435 1.00 91.38 69 VAL A CA 1
ATOM 542 C C . VAL A 1 69 ? -13.911 7.928 3.363 1.00 91.38 69 VAL A C 1
ATOM 544 O O . VAL A 1 69 ? -14.863 8.441 2.781 1.00 91.38 69 VAL A O 1
ATOM 547 N N . LYS A 1 70 ? -12.927 8.634 3.914 1.00 86.00 70 LYS A N 1
ATOM 548 C CA . LYS A 1 70 ? -12.777 10.076 3.718 1.00 86.00 70 LYS A CA 1
ATOM 549 C C . LYS A 1 70 ? -11.938 10.326 2.472 1.00 86.00 70 LYS A C 1
ATOM 551 O O . LYS A 1 70 ? -10.847 9.767 2.349 1.00 86.00 70 LYS A O 1
ATOM 556 N N . GLU A 1 71 ? -12.445 11.146 1.559 1.00 71.06 71 GLU A N 1
ATOM 557 C CA . GLU A 1 71 ? -11.700 11.603 0.382 1.00 71.06 71 GLU A CA 1
ATOM 558 C C . GLU A 1 71 ? -10.777 12.766 0.759 1.00 71.06 71 GLU A C 1
ATOM 560 O O . GLU A 1 71 ? -10.922 13.880 0.273 1.00 71.06 71 GLU A O 1
ATOM 565 N N . ASP A 1 72 ? -9.821 12.505 1.649 1.00 65.25 72 ASP A N 1
ATOM 566 C CA . ASP A 1 72 ? -8.728 13.439 1.908 1.00 65.25 72 ASP A CA 1
ATOM 567 C C . ASP A 1 72 ? -7.542 13.041 1.032 1.00 65.25 72 ASP A C 1
ATOM 569 O O . ASP A 1 72 ? -6.727 12.182 1.386 1.00 65.25 72 ASP A O 1
ATOM 573 N N . TYR A 1 73 ? -7.472 13.657 -0.147 1.00 54.41 73 TYR A N 1
ATOM 574 C CA . TYR A 1 73 ? -6.251 13.680 -0.939 1.00 54.41 73 TYR A CA 1
ATOM 575 C C . TYR A 1 73 ? -5.278 14.654 -0.256 1.00 54.41 73 TYR A C 1
ATOM 577 O O . TYR A 1 73 ? -5.511 15.860 -0.262 1.00 54.41 73 TYR A O 1
ATOM 585 N N . TRP A 1 74 ? -4.175 14.126 0.287 1.00 52.59 74 TRP A N 1
ATOM 586 C CA . TRP A 1 74 ? -3.006 14.886 0.773 1.00 52.59 74 TRP A CA 1
ATOM 587 C C . TRP A 1 74 ? -3.060 15.531 2.173 1.00 52.59 74 TRP A C 1
ATOM 589 O O . TRP A 1 74 ? -2.340 16.506 2.398 1.00 52.59 74 TRP A O 1
ATOM 599 N N . GLN A 1 75 ? -3.810 14.970 3.129 1.00 47.72 75 GLN A N 1
ATOM 600 C CA . GLN A 1 75 ? -3.582 15.220 4.567 1.00 47.72 75 GLN A CA 1
ATOM 601 C C . GLN A 1 75 ? -2.859 14.054 5.244 1.00 47.72 75 GLN A C 1
ATOM 603 O O . GLN A 1 75 ? -3.200 12.886 4.941 1.00 47.72 75 GLN A O 1
#

Solvent-accessible surface area (backbone atoms only — not comparable to full-atom values): 5084 Å² total; per-residue (Å²): 108,87,85,62,100,87,79,81,75,90,74,82,79,90,63,76,48,76,57,91,97,43,80,46,65,80,75,40,66,67,56,56,49,69,78,46,74,85,48,45,72,65,70,87,62,14,47,62,84,52,66,62,46,38,57,55,49,51,46,50,53,32,50,75,71,73,46,83,78,74,93,66,86,90,121

Sequence (75 aa):
IDFKDYKSTAHLPYEILVSGNKVYHLYARFRIAINFPDLSMMGDNSFMNIVESPEAIKKALTKVAGGEVKEDYWQ

Foldseek 3Di:
DPDDDDQADDDDDFDWDDDPPDIDTDQCQVVVCVRCVPADCDDPPHPVVCNCVSLVVVQVVCVVVVHDRDPDDPD